Protein AF-A0AAQ4D7C2-F1 (afdb_monomer_lite)

Organism: Amblyomma americanu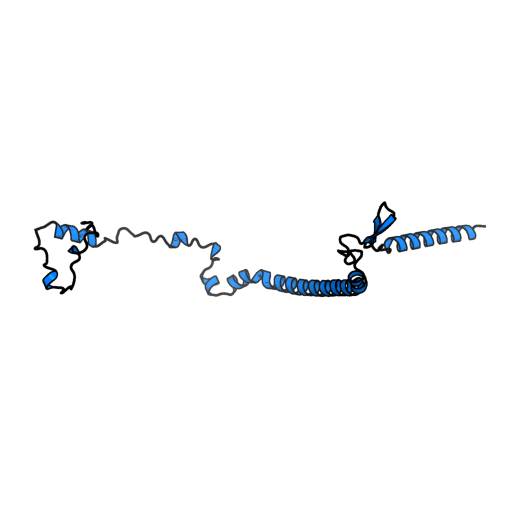m (NCBI:txid6943)

Foldseek 3Di:
DPPVVVVVVVVVVVVVVVVVVVVVPPPPPQQWDQDPVRDIAGDPPDLQHDPDPPPPVCNVCSVVSVVVVVVVVVVVVVVVVVVVVVCVVCVCVVVCCCVPPPVSVVVVDDPVPDPPVVVVDDPPDPPPPPCVVVVVVVVPPDDDPDDPVCVVDVDPDDPVVDPPDDDPDD

InterPro domains:
  IPR052630 Tetratricopeptide repeat protein 17 [PTHR16091] (10-165)

Structure (mmCIF, N/CA/C/O backbone):
data_AF-A0AAQ4D7C2-F1
#
_entry.id   AF-A0AAQ4D7C2-F1
#
loop_
_atom_site.group_PDB
_atom_site.id
_atom_site.type_symbol
_atom_site.label_atom_id
_atom_site.label_alt_id
_atom_site.label_comp_id
_atom_site.label_asym_id
_atom_site.label_entity_id
_atom_site.label_seq_id
_atom_site.pdbx_PDB_ins_code
_atom_site.Cartn_x
_atom_site.Cartn_y
_atom_site.Cartn_z
_atom_site.occupancy
_atom_site.B_iso_or_equiv
_atom_site.auth_seq_id
_atom_site.auth_comp_id
_atom_site.auth_asym_id
_atom_site.auth_atom_id
_atom_site.pdbx_PDB_model_num
ATOM 1 N N . MET A 1 1 ? 60.700 -32.520 0.400 1.00 48.59 1 MET A N 1
ATOM 2 C CA . MET A 1 1 ? 60.315 -31.522 -0.630 1.00 48.59 1 MET A CA 1
ATOM 3 C C . MET A 1 1 ? 58.831 -31.163 -0.453 1.00 48.59 1 MET A C 1
ATOM 5 O O . MET A 1 1 ? 58.088 -31.084 -1.417 1.00 48.59 1 MET A O 1
ATOM 9 N N . ASP A 1 2 ? 58.382 -30.908 0.787 1.00 52.06 2 ASP A N 1
ATOM 10 C CA . ASP A 1 2 ? 56.957 -31.084 1.156 1.00 52.06 2 ASP A CA 1
ATOM 11 C C . ASP A 1 2 ? 56.278 -29.810 1.687 1.00 52.06 2 ASP A C 1
ATOM 13 O O . ASP A 1 2 ? 55.149 -29.841 2.174 1.00 52.06 2 ASP A O 1
ATOM 17 N N . ALA A 1 3 ? 56.949 -28.658 1.620 1.00 51.88 3 ALA A N 1
ATOM 18 C CA . ALA A 1 3 ? 56.351 -27.368 1.980 1.00 51.88 3 ALA A CA 1
ATOM 19 C C . ALA A 1 3 ? 55.580 -26.730 0.806 1.00 51.88 3 ALA A C 1
ATOM 21 O O . ALA A 1 3 ? 54.572 -26.067 1.025 1.00 51.88 3 ALA A O 1
ATOM 22 N N . MET A 1 4 ? 55.998 -26.993 -0.439 1.00 51.16 4 MET A N 1
ATOM 23 C CA . MET A 1 4 ? 55.445 -26.343 -1.637 1.00 51.16 4 MET A CA 1
ATOM 24 C C . MET A 1 4 ? 54.037 -26.853 -2.006 1.00 51.16 4 MET A C 1
ATOM 26 O O . MET A 1 4 ? 53.183 -26.074 -2.425 1.00 51.16 4 MET A O 1
ATOM 30 N N . GLY A 1 5 ? 53.769 -28.151 -1.803 1.00 52.03 5 GLY A N 1
ATOM 31 C CA . GLY A 1 5 ? 52.477 -28.775 -2.130 1.00 52.03 5 GLY A CA 1
ATOM 32 C C . GLY A 1 5 ? 51.352 -28.439 -1.146 1.00 52.03 5 GLY A C 1
ATOM 33 O O . GLY A 1 5 ? 50.196 -28.327 -1.546 1.00 52.03 5 GLY A O 1
ATOM 34 N N . ARG A 1 6 ? 51.684 -28.202 0.132 1.00 53.06 6 ARG A N 1
ATOM 35 C CA . ARG A 1 6 ? 50.697 -27.834 1.161 1.00 53.06 6 ARG A CA 1
ATOM 36 C C . ARG A 1 6 ? 50.203 -26.397 1.003 1.00 53.06 6 ARG A C 1
ATOM 38 O O . ARG A 1 6 ? 49.010 -26.176 1.152 1.00 53.06 6 ARG A O 1
ATOM 45 N N . CYS A 1 7 ? 51.074 -25.459 0.618 1.00 52.12 7 CYS A N 1
ATOM 46 C CA . CYS A 1 7 ? 50.675 -24.075 0.343 1.00 52.12 7 CYS A CA 1
ATOM 47 C C . CYS A 1 7 ? 49.796 -23.944 -0.910 1.00 52.12 7 CYS A C 1
ATOM 49 O O . CYS A 1 7 ? 48.862 -23.153 -0.901 1.00 52.12 7 CYS A O 1
ATOM 51 N N . SER A 1 8 ? 50.036 -24.734 -1.966 1.00 59.75 8 SER A N 1
ATOM 52 C CA . SER A 1 8 ? 49.141 -24.747 -3.140 1.00 59.75 8 SER A CA 1
ATOM 53 C C . SER A 1 8 ? 47.760 -25.320 -2.812 1.00 59.75 8 SER A C 1
ATOM 55 O O . SER A 1 8 ? 46.754 -24.822 -3.310 1.00 59.75 8 SER A O 1
ATOM 57 N N . PHE A 1 9 ? 47.695 -26.334 -1.943 1.00 58.84 9 PHE A N 1
ATOM 58 C CA . PHE A 1 9 ? 46.429 -26.951 -1.551 1.00 58.84 9 PHE A CA 1
ATOM 59 C C . PHE A 1 9 ? 45.601 -26.048 -0.625 1.00 58.84 9 PHE A C 1
ATOM 61 O O . PHE A 1 9 ? 44.402 -25.887 -0.835 1.00 58.84 9 PHE A O 1
ATOM 68 N N . THR A 1 10 ? 46.233 -25.390 0.353 1.00 61.88 10 THR A N 1
ATOM 69 C CA . THR A 1 10 ? 45.543 -24.420 1.221 1.00 61.88 10 THR A CA 1
ATOM 70 C C . THR A 1 10 ? 45.124 -23.165 0.460 1.00 61.88 10 THR A C 1
ATOM 72 O O . THR A 1 10 ? 44.029 -22.661 0.690 1.00 61.88 10 THR A O 1
ATOM 75 N N . PHE A 1 11 ? 45.935 -22.698 -0.495 1.00 68.25 11 PHE A N 1
ATOM 76 C CA . PHE A 1 11 ? 45.574 -21.581 -1.371 1.00 68.25 11 PHE A CA 1
ATOM 77 C C . PHE A 1 11 ? 44.379 -21.928 -2.271 1.00 68.25 11 PHE A C 1
ATOM 79 O O . PHE A 1 11 ? 43.459 -21.122 -2.399 1.00 68.25 11 PHE A O 1
ATOM 86 N N . GLY A 1 12 ? 44.332 -23.154 -2.806 1.00 74.19 12 GLY A N 1
ATOM 87 C CA . GLY A 1 12 ? 43.180 -23.664 -3.552 1.00 74.19 12 GLY A CA 1
ATOM 88 C C . GLY A 1 12 ? 41.901 -23.725 -2.711 1.00 74.19 12 GLY A C 1
ATOM 89 O O . GLY A 1 12 ? 40.855 -23.260 -3.158 1.00 74.19 12 GLY A O 1
ATOM 90 N N . ILE A 1 13 ? 41.980 -24.218 -1.469 1.00 78.88 13 ILE A N 1
ATOM 91 C CA . ILE A 1 13 ? 40.827 -24.260 -0.551 1.00 78.88 13 ILE A CA 1
ATOM 92 C C . ILE A 1 13 ? 40.344 -22.845 -0.213 1.00 78.88 13 ILE A C 1
ATOM 94 O O . ILE A 1 13 ? 39.145 -22.587 -0.273 1.00 78.88 13 ILE A O 1
ATOM 98 N N . CYS A 1 14 ? 41.252 -21.913 0.086 1.00 79.12 14 CYS A N 1
ATOM 99 C CA . CYS A 1 14 ? 40.886 -20.522 0.358 1.00 79.12 14 CYS A CA 1
ATOM 100 C C . CYS A 1 14 ? 40.206 -19.863 -0.848 1.00 79.12 14 CYS A C 1
ATOM 102 O O . CYS A 1 14 ? 39.198 -19.185 -0.673 1.00 79.12 14 CYS A O 1
ATOM 104 N N . ILE A 1 15 ? 40.697 -20.100 -2.069 1.00 82.88 15 ILE A N 1
ATOM 105 C CA . ILE A 1 15 ? 40.054 -19.599 -3.292 1.00 82.88 15 ILE A CA 1
ATOM 106 C C . ILE A 1 15 ? 38.657 -20.199 -3.453 1.00 82.88 15 ILE A C 1
ATOM 108 O O . ILE A 1 15 ? 37.717 -19.464 -3.732 1.00 82.88 15 ILE A O 1
ATOM 112 N N . HIS A 1 16 ? 38.485 -21.503 -3.233 1.00 80.56 16 HIS A N 1
ATOM 113 C CA . HIS A 1 16 ? 37.168 -22.135 -3.318 1.00 80.56 16 HIS A CA 1
ATOM 114 C C . HIS A 1 16 ? 36.187 -21.615 -2.264 1.00 80.56 16 HIS A C 1
ATOM 116 O O . HIS A 1 16 ? 35.019 -21.401 -2.586 1.00 80.56 16 HIS A O 1
ATOM 122 N N . VAL A 1 17 ? 36.644 -21.364 -1.034 1.00 85.69 17 VAL A N 1
ATOM 123 C CA . VAL A 1 17 ? 35.819 -20.758 0.022 1.00 85.69 17 VAL A CA 1
ATOM 124 C C . VAL A 1 17 ? 35.433 -19.329 -0.356 1.00 85.69 17 VAL A C 1
ATOM 126 O O . VAL A 1 17 ? 34.262 -18.978 -0.259 1.00 85.69 17 VAL A O 1
ATOM 129 N N . VAL A 1 18 ? 36.377 -18.529 -0.860 1.00 84.75 18 VAL A N 1
ATOM 130 C CA . VAL A 1 18 ? 36.112 -17.155 -1.314 1.00 84.75 18 VAL A CA 1
ATOM 131 C C . VAL A 1 18 ? 35.151 -17.139 -2.504 1.00 84.75 18 VAL A C 1
ATOM 133 O O . VAL A 1 18 ? 34.206 -16.362 -2.496 1.00 84.75 18 VAL A O 1
ATOM 136 N N . LEU A 1 19 ? 35.322 -18.020 -3.492 1.00 82.00 19 LEU A N 1
ATOM 137 C CA . LEU A 1 19 ? 34.413 -18.128 -4.638 1.00 82.00 19 LEU A CA 1
ATOM 138 C C . LEU A 1 19 ? 33.014 -18.597 -4.224 1.00 82.00 19 LEU A C 1
ATOM 140 O O . LEU A 1 19 ? 32.027 -18.078 -4.733 1.00 82.00 19 LEU A O 1
ATOM 144 N N . SER A 1 20 ? 32.920 -19.535 -3.279 1.00 78.88 20 SER A N 1
ATOM 145 C CA . SER A 1 20 ? 31.632 -20.000 -2.746 1.00 78.88 20 SER A CA 1
ATOM 146 C C . SER A 1 20 ? 30.927 -18.901 -1.952 1.00 78.88 20 SER A C 1
ATOM 148 O O . SER A 1 20 ? 29.714 -18.746 -2.052 1.00 78.88 20 SER A O 1
ATOM 150 N N . PHE A 1 21 ? 31.689 -18.099 -1.203 1.00 79.44 21 PHE A N 1
ATOM 151 C CA . PHE A 1 21 ? 31.171 -16.935 -0.493 1.00 79.44 21 PHE A CA 1
ATOM 152 C C . PHE A 1 21 ? 30.689 -15.871 -1.488 1.00 79.44 21 PHE A C 1
ATOM 154 O O . PHE A 1 21 ? 29.551 -15.431 -1.413 1.00 79.44 21 PHE A O 1
ATOM 161 N N . LEU A 1 22 ? 31.493 -15.528 -2.496 1.00 79.12 22 LEU A N 1
ATOM 162 C CA . LEU A 1 22 ? 31.103 -14.573 -3.539 1.00 79.12 22 LEU A CA 1
ATOM 163 C C . LEU A 1 22 ? 29.856 -15.022 -4.319 1.00 79.12 22 LEU A C 1
ATOM 165 O O . LEU A 1 22 ? 29.008 -14.187 -4.613 1.00 79.12 22 LEU A O 1
ATOM 169 N N . ALA A 1 23 ? 29.711 -16.319 -4.603 1.00 75.81 23 ALA A N 1
ATOM 170 C CA . ALA A 1 23 ? 28.521 -16.871 -5.254 1.00 75.81 23 ALA A CA 1
ATOM 171 C C . ALA A 1 23 ? 27.274 -16.854 -4.351 1.00 75.81 23 ALA A C 1
ATOM 173 O O . ALA A 1 23 ? 26.158 -16.726 -4.844 1.00 75.81 23 ALA A O 1
ATOM 174 N N . TYR A 1 24 ? 27.445 -16.968 -3.031 1.00 77.19 24 TYR A N 1
ATOM 175 C CA . TYR A 1 24 ? 26.339 -16.856 -2.078 1.00 77.19 24 TYR A CA 1
ATOM 176 C C . TYR A 1 24 ? 25.841 -15.410 -1.938 1.00 77.19 24 TYR A C 1
ATOM 178 O O . TYR A 1 24 ? 24.644 -15.181 -1.804 1.00 77.19 24 TYR A O 1
ATOM 186 N N . TYR A 1 25 ? 26.751 -14.432 -2.002 1.00 71.56 25 TYR A N 1
ATOM 187 C CA . TYR A 1 25 ? 26.420 -13.004 -1.911 1.00 71.56 25 TYR A CA 1
ATOM 188 C C . TYR A 1 25 ? 26.075 -12.354 -3.253 1.00 71.56 25 TYR A C 1
ATOM 190 O O . TYR A 1 25 ? 25.683 -11.186 -3.278 1.00 71.56 25 TYR A O 1
ATOM 198 N N . SER A 1 26 ? 26.215 -13.066 -4.373 1.00 65.81 26 SER A N 1
ATOM 199 C CA . SER A 1 26 ? 25.747 -12.562 -5.658 1.00 65.81 26 SER A CA 1
ATOM 200 C C . SER A 1 26 ? 24.227 -12.680 -5.722 1.00 65.81 26 SER A C 1
ATOM 202 O O . SER A 1 26 ? 23.682 -13.639 -6.269 1.00 65.81 26 SER A O 1
ATOM 204 N N . GLU A 1 27 ? 23.535 -11.681 -5.181 1.00 56.41 27 GLU A N 1
ATOM 205 C CA . GLU A 1 27 ? 22.166 -11.391 -5.588 1.00 56.41 27 GLU A CA 1
ATOM 206 C C . GLU A 1 27 ? 22.216 -10.949 -7.053 1.00 56.41 27 GLU A C 1
ATOM 208 O O . GLU A 1 27 ? 22.509 -9.802 -7.396 1.00 56.41 27 GLU A O 1
ATOM 213 N N . CYS A 1 28 ? 22.035 -11.911 -7.954 1.00 58.28 28 CYS A N 1
ATOM 214 C CA . CYS A 1 28 ? 21.929 -11.636 -9.375 1.00 58.28 28 CYS A CA 1
ATOM 215 C C . CYS A 1 28 ? 20.707 -10.732 -9.576 1.00 58.28 28 CYS A C 1
ATOM 217 O O . CYS A 1 28 ? 19.611 -11.105 -9.165 1.00 58.28 28 CYS A O 1
ATOM 219 N N . SER A 1 29 ? 20.885 -9.556 -10.188 1.00 58.88 29 SER A N 1
ATOM 220 C CA . SER A 1 29 ? 19.775 -8.648 -10.502 1.00 58.88 29 SER A CA 1
ATOM 221 C C . SER A 1 29 ? 18.722 -9.402 -11.316 1.00 58.88 29 SER A C 1
ATOM 223 O O . SER A 1 29 ? 18.926 -9.701 -12.492 1.00 58.88 29 SER A O 1
ATOM 225 N N . THR A 1 30 ? 17.609 -9.754 -10.672 1.00 73.56 30 THR A N 1
ATOM 226 C CA . THR A 1 30 ? 16.543 -10.573 -11.265 1.00 73.56 30 THR A CA 1
ATOM 227 C C . THR A 1 30 ? 15.683 -9.775 -12.229 1.00 73.56 30 THR A C 1
ATOM 229 O O . THR A 1 30 ? 14.875 -10.338 -12.950 1.00 73.56 30 THR A O 1
ATOM 232 N N . HIS A 1 31 ? 15.851 -8.458 -12.290 1.00 83.62 31 HIS A N 1
ATOM 233 C CA . HIS A 1 31 ? 14.947 -7.599 -13.038 1.00 83.62 31 HIS A CA 1
ATOM 234 C C . HIS A 1 31 ? 15.042 -7.742 -14.558 1.00 83.62 31 HIS A C 1
ATOM 236 O O . HIS A 1 31 ? 14.105 -7.331 -15.237 1.00 83.62 31 HIS A O 1
ATOM 242 N N . TRP A 1 32 ? 16.114 -8.334 -15.090 1.00 87.19 32 TRP A N 1
ATOM 243 C CA . TRP A 1 32 ? 16.320 -8.518 -16.526 1.00 87.19 32 TRP A CA 1
ATOM 244 C C . TRP A 1 32 ? 16.467 -10.000 -16.867 1.00 87.19 32 TRP A C 1
ATOM 246 O O . TRP A 1 32 ? 17.231 -10.722 -16.231 1.00 87.19 32 TRP A O 1
ATOM 256 N N . VAL A 1 33 ? 15.752 -10.448 -17.897 1.00 88.81 33 VAL A N 1
ATOM 257 C CA . VAL A 1 33 ? 15.776 -11.828 -18.395 1.00 88.81 33 VAL A CA 1
ATOM 258 C C . VAL A 1 33 ? 16.133 -11.833 -19.878 1.00 88.81 33 VAL A C 1
ATOM 260 O O . VAL A 1 33 ? 15.669 -10.996 -20.655 1.00 88.81 33 VAL A O 1
ATOM 263 N N . VAL A 1 34 ? 16.971 -12.794 -20.269 1.00 87.31 34 VAL A N 1
ATOM 264 C CA . VAL A 1 34 ? 17.280 -13.078 -21.672 1.00 87.31 34 VAL A CA 1
ATOM 265 C C . VAL A 1 34 ? 16.257 -14.083 -22.189 1.00 87.31 34 VAL A C 1
ATOM 267 O O . VAL A 1 34 ? 16.132 -15.185 -21.665 1.00 87.31 34 VAL A O 1
ATOM 270 N N . THR A 1 35 ? 15.505 -13.677 -23.203 1.00 85.12 35 THR A N 1
ATOM 271 C CA . THR A 1 35 ? 14.533 -14.530 -23.901 1.00 85.12 35 THR A CA 1
ATOM 272 C C . THR A 1 35 ? 15.232 -15.533 -24.822 1.00 85.12 35 THR A C 1
ATOM 274 O O . THR A 1 35 ? 16.390 -15.338 -25.189 1.00 85.12 35 THR A O 1
ATOM 277 N N . GLU A 1 36 ? 14.525 -16.587 -25.239 1.00 89.75 36 GLU A N 1
ATOM 278 C CA . GLU A 1 36 ? 15.037 -17.607 -26.176 1.00 89.75 36 GLU A CA 1
ATOM 279 C C . GLU A 1 36 ? 15.515 -17.001 -27.509 1.00 89.75 36 GLU A C 1
ATOM 281 O O . GLU A 1 36 ? 16.479 -17.475 -28.104 1.00 89.75 36 GLU A O 1
ATOM 286 N N . ASP A 1 37 ? 14.919 -15.876 -27.914 1.00 87.94 37 ASP A N 1
ATOM 287 C CA . ASP A 1 37 ? 15.310 -15.078 -29.083 1.00 87.94 37 ASP A CA 1
ATOM 288 C C . ASP A 1 37 ? 16.593 -14.243 -28.867 1.00 87.94 37 ASP A C 1
ATOM 290 O O . ASP A 1 37 ? 16.964 -13.426 -29.714 1.00 87.94 37 ASP A O 1
ATOM 294 N N . GLY A 1 38 ? 17.244 -14.363 -27.706 1.00 88.44 38 GLY A N 1
ATOM 295 C CA . GLY A 1 38 ? 18.442 -13.606 -27.338 1.00 88.44 38 GLY A CA 1
ATOM 296 C C . GLY A 1 38 ? 18.186 -12.139 -26.975 1.00 88.44 38 GLY A C 1
ATOM 297 O O . GLY A 1 38 ? 19.136 -11.368 -26.832 1.00 88.44 38 GLY A O 1
ATOM 298 N N . LYS A 1 39 ? 16.924 -11.715 -26.819 1.00 86.88 39 LYS A N 1
ATOM 299 C CA . LYS A 1 39 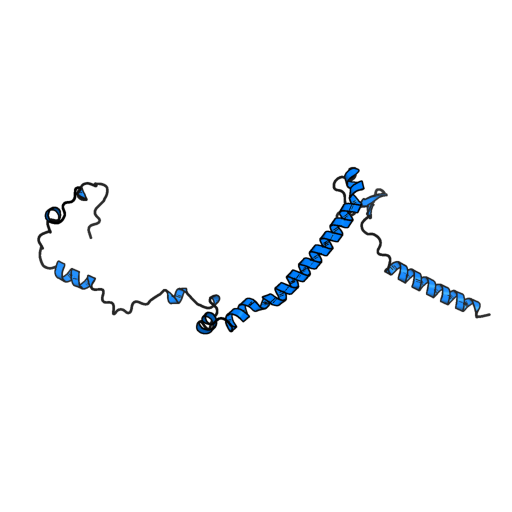? 16.584 -10.339 -26.418 1.00 86.88 39 LYS A CA 1
ATOM 300 C C . LYS A 1 39 ? 16.578 -10.209 -24.901 1.00 86.88 39 LYS A C 1
ATOM 302 O O . LYS A 1 39 ? 15.991 -11.048 -24.220 1.00 86.88 39 LYS A O 1
ATOM 307 N N . ILE A 1 40 ? 17.154 -9.122 -24.397 1.00 86.25 40 ILE A N 1
ATOM 308 C CA . ILE A 1 40 ? 17.085 -8.739 -22.984 1.00 86.25 40 ILE A CA 1
ATOM 309 C C . ILE A 1 40 ? 15.779 -7.976 -22.762 1.00 86.25 40 ILE A C 1
ATOM 311 O O . ILE A 1 40 ? 15.519 -6.979 -23.438 1.00 86.25 40 ILE A O 1
ATOM 315 N N . GLN A 1 41 ? 14.954 -8.451 -21.834 1.00 86.31 41 GLN A N 1
ATOM 316 C CA . GLN A 1 41 ? 13.682 -7.827 -21.476 1.00 86.31 41 GLN A CA 1
ATOM 317 C C . GLN A 1 41 ? 13.545 -7.729 -19.953 1.00 86.31 41 GLN A C 1
ATOM 319 O O . GLN A 1 41 ? 14.091 -8.576 -19.240 1.00 86.31 41 GLN A O 1
ATOM 324 N N . PRO A 1 42 ? 12.847 -6.705 -19.432 1.00 88.31 42 PRO A N 1
ATOM 325 C CA . PRO A 1 42 ? 12.553 -6.638 -18.011 1.00 88.31 42 PRO A CA 1
ATOM 326 C C . PRO A 1 42 ? 11.571 -7.752 -17.619 1.00 88.31 42 PRO A C 1
ATOM 328 O O . PRO A 1 42 ? 10.691 -8.118 -18.403 1.00 88.31 42 PRO A O 1
ATOM 331 N N . GLN A 1 43 ? 11.695 -8.280 -16.401 1.00 87.69 43 GLN A N 1
ATOM 332 C CA . GLN A 1 43 ? 10.674 -9.163 -15.835 1.00 87.69 43 GLN A CA 1
ATOM 333 C C . GLN A 1 43 ? 9.341 -8.419 -15.689 1.00 87.69 43 GLN A C 1
ATOM 335 O O . GLN A 1 43 ? 9.321 -7.226 -15.390 1.00 87.69 43 GLN A O 1
ATOM 340 N N . ILE A 1 44 ? 8.224 -9.134 -15.857 1.00 83.06 44 ILE A N 1
ATOM 341 C CA . ILE A 1 44 ? 6.871 -8.554 -15.789 1.00 83.06 44 ILE A CA 1
ATOM 342 C C . ILE A 1 44 ? 6.608 -7.907 -14.422 1.00 83.06 44 ILE A C 1
ATOM 344 O O . ILE A 1 44 ? 6.055 -6.812 -14.378 1.00 83.06 44 ILE A O 1
ATOM 348 N N . ASP A 1 45 ? 7.097 -8.526 -13.346 1.00 84.69 45 ASP A N 1
ATOM 349 C CA . ASP A 1 45 ? 6.922 -8.052 -11.966 1.00 84.69 45 ASP A CA 1
ATOM 350 C C . ASP A 1 45 ? 8.040 -7.094 -11.513 1.00 84.69 45 ASP A C 1
ATOM 352 O O . ASP A 1 45 ? 8.136 -6.727 -10.341 1.00 84.69 45 ASP A O 1
ATOM 356 N N . SER A 1 46 ? 8.920 -6.679 -12.431 1.00 89.31 46 SER A N 1
ATOM 357 C CA . SER A 1 46 ? 9.958 -5.699 -12.127 1.00 89.31 46 SER A CA 1
ATOM 358 C C . SER A 1 46 ? 9.396 -4.279 -12.132 1.00 89.31 46 SER A C 1
ATOM 360 O O . SER A 1 46 ? 8.646 -3.885 -13.024 1.00 89.31 46 SER A O 1
ATOM 362 N N . VAL A 1 47 ? 9.889 -3.454 -11.207 1.00 89.06 47 VAL A N 1
ATOM 363 C CA . VAL A 1 47 ? 9.675 -1.995 -11.187 1.00 89.06 47 VAL A CA 1
ATOM 364 C C . VAL A 1 47 ? 10.160 -1.322 -12.484 1.00 89.06 47 VAL A C 1
ATOM 366 O O . VAL A 1 47 ? 9.677 -0.257 -12.863 1.00 89.06 47 VAL A O 1
ATOM 369 N N . PHE A 1 48 ? 11.079 -1.967 -13.205 1.00 90.00 48 PHE A N 1
ATOM 370 C CA . PHE A 1 48 ? 11.640 -1.499 -14.472 1.00 90.00 48 PHE A CA 1
ATOM 371 C C . PHE A 1 48 ? 10.825 -1.905 -15.707 1.00 90.00 48 PHE A C 1
ATOM 373 O O . PHE A 1 48 ? 11.195 -1.569 -16.833 1.00 90.00 48 PHE A O 1
ATOM 380 N N . SER A 1 49 ? 9.714 -2.619 -15.524 1.00 90.12 49 SER A N 1
ATOM 381 C CA . SER A 1 49 ? 8.840 -3.022 -16.620 1.00 90.12 49 SER A CA 1
ATOM 382 C C . SER A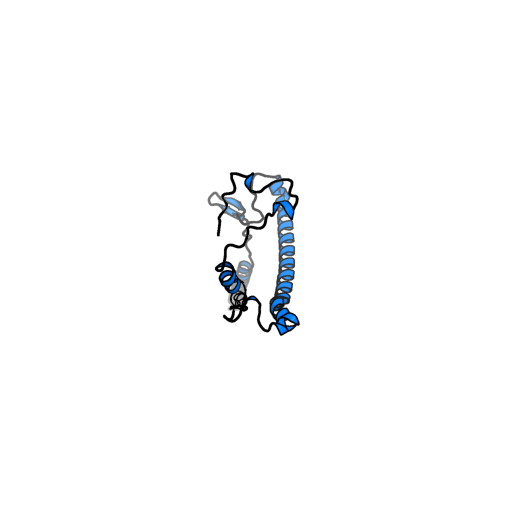 1 49 ? 8.112 -1.815 -17.223 1.00 90.12 49 SER A C 1
ATOM 384 O O . SER A 1 49 ? 7.378 -1.086 -16.550 1.00 90.12 49 SER A O 1
ATOM 386 N N . LEU A 1 50 ? 8.302 -1.590 -18.526 1.00 89.00 50 LEU A N 1
ATOM 387 C CA . LEU A 1 50 ? 7.615 -0.540 -19.276 1.00 89.00 50 LEU A CA 1
ATOM 388 C C . LEU A 1 50 ? 6.421 -1.124 -20.033 1.00 89.00 50 LEU A C 1
ATOM 390 O O . LEU A 1 50 ? 6.568 -2.043 -20.834 1.00 89.00 50 LEU A O 1
ATOM 394 N N . ARG A 1 51 ? 5.239 -0.509 -19.881 1.00 87.81 51 ARG A N 1
ATOM 395 C CA . ARG A 1 51 ? 4.027 -0.891 -20.636 1.00 87.81 51 ARG A CA 1
ATOM 396 C C . ARG A 1 51 ? 4.217 -0.798 -22.154 1.00 87.81 51 ARG A C 1
ATOM 398 O O . ARG A 1 51 ? 3.597 -1.545 -22.905 1.00 87.81 51 ARG A O 1
ATOM 405 N N . ARG A 1 52 ? 5.031 0.159 -22.607 1.00 89.44 52 ARG A N 1
ATOM 406 C CA . ARG A 1 52 ? 5.413 0.351 -24.010 1.00 89.44 52 ARG A CA 1
ATOM 407 C C . ARG A 1 52 ? 6.942 0.411 -24.084 1.00 89.44 52 ARG A C 1
ATOM 409 O O . ARG A 1 52 ? 7.502 1.421 -23.673 1.00 89.44 52 ARG A O 1
ATOM 416 N N . PRO A 1 53 ? 7.625 -0.626 -24.598 1.00 84.62 53 PRO A N 1
ATOM 417 C CA . PRO A 1 53 ? 9.091 -0.698 -24.569 1.00 84.62 53 PRO A CA 1
ATOM 418 C C . PRO A 1 53 ? 9.778 0.316 -25.499 1.00 84.62 53 PRO A C 1
ATOM 420 O O . PRO A 1 53 ? 10.958 0.595 -25.345 1.00 84.62 53 PRO A O 1
ATOM 423 N N . TYR A 1 54 ? 9.043 0.881 -26.458 1.00 87.50 54 TYR A N 1
ATOM 424 C CA . TYR A 1 54 ? 9.511 1.916 -27.387 1.00 87.50 54 TYR A CA 1
ATOM 425 C C . TYR A 1 54 ? 9.242 3.350 -26.891 1.00 87.50 54 TYR A C 1
ATOM 427 O O . TYR A 1 54 ? 9.422 4.308 -27.641 1.00 87.50 54 TYR A O 1
ATOM 435 N N . ASP A 1 55 ? 8.775 3.517 -25.651 1.00 93.81 55 ASP A N 1
ATOM 436 C CA . ASP A 1 55 ? 8.519 4.826 -25.052 1.00 93.81 55 ASP A CA 1
ATOM 437 C C . ASP A 1 55 ? 9.803 5.397 -24.430 1.00 93.81 55 ASP A C 1
ATOM 439 O O . ASP A 1 55 ? 10.178 5.054 -23.307 1.00 93.81 55 ASP A O 1
ATOM 443 N N . LEU A 1 56 ? 10.488 6.270 -25.176 1.00 93.12 56 LEU A N 1
ATOM 444 C CA . LEU A 1 56 ? 11.743 6.882 -24.732 1.00 93.12 56 LEU A CA 1
ATOM 445 C C . LEU A 1 56 ? 11.560 7.738 -23.473 1.00 93.12 56 LEU A C 1
ATOM 447 O O . LEU A 1 56 ? 12.406 7.698 -22.586 1.00 93.12 56 LEU A O 1
ATOM 451 N N . LEU A 1 57 ? 10.464 8.496 -23.372 1.00 94.88 57 LEU A N 1
ATOM 452 C CA . LEU A 1 57 ? 10.201 9.314 -22.184 1.00 94.88 57 LEU A CA 1
ATOM 453 C C . LEU A 1 57 ? 9.973 8.421 -20.961 1.00 94.88 57 LEU A C 1
ATOM 455 O O . LEU A 1 57 ? 10.497 8.699 -19.884 1.00 94.88 57 LEU A O 1
ATOM 459 N N . GLY A 1 58 ? 9.252 7.312 -21.152 1.00 92.38 58 GLY A N 1
ATOM 460 C CA . GLY A 1 58 ? 9.067 6.293 -20.122 1.00 92.38 58 GLY A CA 1
ATOM 461 C C . GLY A 1 58 ? 10.386 5.690 -19.630 1.00 92.38 58 GLY A C 1
ATOM 462 O O . GLY A 1 58 ? 10.543 5.513 -18.421 1.00 92.38 58 GLY A O 1
ATOM 463 N N . LEU A 1 59 ? 11.323 5.425 -20.546 1.00 91.75 59 LEU A N 1
ATOM 464 C CA . LEU A 1 59 ? 12.662 4.915 -20.237 1.00 91.75 59 LEU A CA 1
ATOM 465 C C . LEU A 1 59 ? 13.522 5.949 -19.493 1.00 91.75 59 LEU A C 1
ATOM 467 O O . LEU A 1 59 ? 14.190 5.599 -18.527 1.00 91.75 59 LEU A O 1
ATOM 471 N N . LEU A 1 60 ? 13.485 7.222 -19.898 1.00 94.56 60 LEU A N 1
ATOM 472 C CA . LEU A 1 60 ? 14.252 8.285 -19.233 1.00 94.56 60 LEU A CA 1
ATOM 473 C C . LEU A 1 60 ? 13.770 8.538 -17.796 1.00 94.56 60 LEU A C 1
ATOM 475 O O . LEU A 1 60 ? 14.585 8.751 -16.907 1.00 94.56 60 LEU A O 1
ATOM 479 N N . ALA A 1 61 ? 12.460 8.458 -17.555 1.00 94.44 61 ALA A N 1
ATOM 480 C CA . ALA A 1 61 ? 11.869 8.612 -16.222 1.00 94.44 61 ALA A CA 1
ATOM 481 C C . ALA A 1 61 ? 11.845 7.305 -15.402 1.00 94.44 61 ALA A C 1
ATOM 483 O O . ALA A 1 61 ? 11.196 7.232 -14.356 1.00 94.44 61 ALA A O 1
ATOM 484 N N . GLN A 1 62 ? 12.463 6.229 -15.897 1.00 92.31 62 GLN A N 1
ATOM 485 C CA . GLN A 1 62 ? 12.384 4.905 -15.281 1.00 92.31 62 GLN A CA 1
ATOM 486 C C . GLN A 1 62 ? 13.111 4.845 -13.933 1.00 92.31 62 GLN A C 1
ATOM 488 O O . GLN A 1 62 ? 12.579 4.274 -12.984 1.00 92.31 62 GLN A O 1
ATOM 493 N N . GLU A 1 63 ? 14.303 5.437 -13.846 1.00 91.75 63 GLU A N 1
ATOM 494 C CA . GLU A 1 63 ? 15.096 5.472 -12.612 1.00 91.75 63 GLU A CA 1
ATOM 495 C C . GLU A 1 63 ? 14.389 6.283 -11.522 1.00 91.75 63 GLU A C 1
ATOM 497 O O . GLU A 1 63 ? 14.197 5.790 -10.414 1.00 91.75 63 GLU A O 1
ATOM 502 N N . GLU A 1 64 ? 13.914 7.484 -11.860 1.00 95.38 64 GLU A N 1
ATOM 503 C CA . GLU A 1 64 ? 13.186 8.349 -10.927 1.00 95.38 64 GLU A CA 1
ATOM 504 C C . GLU A 1 64 ? 11.942 7.651 -10.360 1.00 95.38 64 GLU A C 1
ATOM 506 O O . GLU A 1 64 ? 11.734 7.636 -9.147 1.00 95.38 64 GLU A O 1
ATOM 511 N N . ARG A 1 65 ? 11.146 6.991 -11.215 1.00 93.81 65 ARG A N 1
ATOM 512 C CA . ARG A 1 65 ? 10.001 6.192 -10.752 1.00 93.81 65 ARG A CA 1
ATOM 513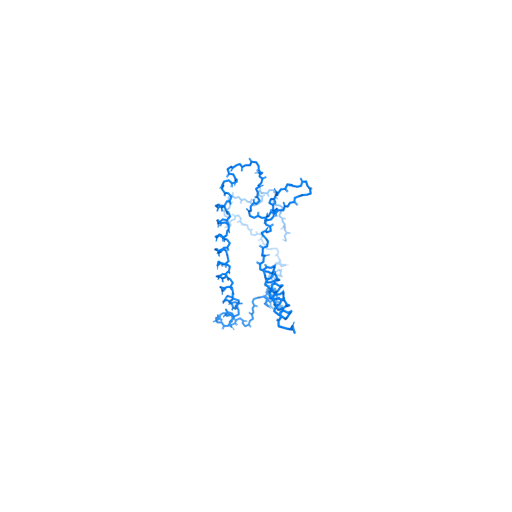 C C . ARG A 1 65 ? 10.416 5.059 -9.827 1.00 93.81 65 ARG A C 1
ATOM 515 O O . ARG A 1 65 ? 9.703 4.790 -8.866 1.00 93.81 65 ARG A O 1
ATOM 522 N N . ALA A 1 66 ? 11.523 4.378 -10.116 1.00 92.50 66 ALA A N 1
ATOM 523 C CA . ALA A 1 66 ? 11.988 3.283 -9.274 1.00 92.50 66 ALA A CA 1
ATOM 524 C C . ALA A 1 66 ? 12.359 3.779 -7.868 1.00 92.50 66 ALA A C 1
ATOM 526 O O . ALA A 1 66 ? 11.983 3.149 -6.880 1.00 92.50 66 ALA A O 1
ATOM 527 N N . VAL A 1 67 ? 13.007 4.945 -7.782 1.00 95.31 67 VAL A N 1
ATOM 528 C CA . VAL A 1 67 ? 13.307 5.611 -6.505 1.00 95.31 67 VAL A CA 1
ATOM 529 C C . VAL A 1 67 ? 12.021 5.987 -5.764 1.00 95.31 67 VAL A C 1
ATOM 531 O O . VAL A 1 67 ? 11.884 5.664 -4.586 1.00 95.31 67 VAL A O 1
ATOM 534 N N . GLN A 1 68 ? 11.050 6.594 -6.453 1.00 96.62 68 GLN A N 1
ATOM 535 C CA . GLN A 1 68 ? 9.758 6.962 -5.855 1.00 96.62 68 GLN A CA 1
ATOM 536 C C . GLN A 1 68 ? 8.991 5.743 -5.323 1.00 96.62 68 GLN A C 1
ATOM 538 O O . GLN A 1 68 ? 8.400 5.800 -4.247 1.00 96.62 68 GLN A O 1
ATOM 543 N N . VAL A 1 69 ? 9.003 4.623 -6.052 1.00 95.12 69 VAL A N 1
ATOM 544 C CA . VAL A 1 69 ? 8.355 3.378 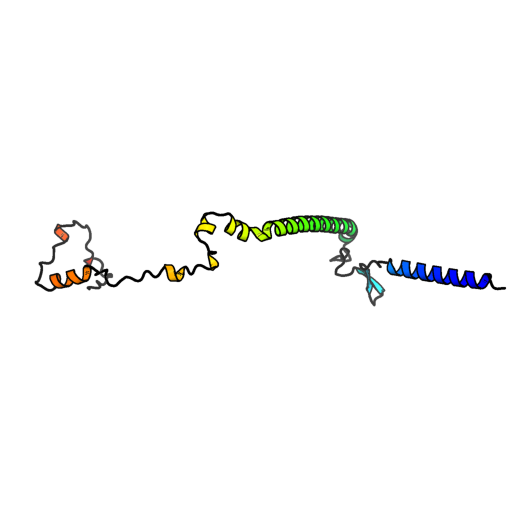-5.611 1.00 95.12 69 VAL A CA 1
ATOM 545 C C . VAL A 1 69 ? 8.998 2.842 -4.332 1.00 95.12 69 VAL A C 1
ATOM 547 O O . VAL A 1 69 ? 8.275 2.418 -3.429 1.00 95.12 69 VAL A O 1
ATOM 550 N N . GLU A 1 70 ? 10.328 2.880 -4.221 1.00 94.56 70 GLU A N 1
ATOM 551 C CA . GLU A 1 70 ? 11.012 2.450 -2.997 1.00 94.56 70 GLU A CA 1
ATOM 552 C C . GLU A 1 70 ? 10.722 3.398 -1.823 1.00 94.56 70 GLU A C 1
ATOM 554 O O . GLU A 1 70 ? 10.474 2.933 -0.710 1.00 94.56 70 GLU A O 1
ATOM 559 N N . GLU A 1 71 ? 10.657 4.710 -2.066 1.00 97.31 71 GLU A N 1
ATOM 560 C CA . GLU A 1 71 ? 10.251 5.685 -1.049 1.00 97.31 71 GLU A CA 1
ATOM 561 C C . GLU A 1 71 ? 8.822 5.413 -0.553 1.00 97.31 71 GLU A C 1
ATOM 563 O O . GLU A 1 71 ? 8.586 5.299 0.653 1.00 97.31 71 GLU A O 1
ATOM 568 N N . PHE A 1 72 ? 7.865 5.228 -1.467 1.00 97.56 72 PHE A N 1
ATOM 569 C CA . PHE A 1 72 ? 6.488 4.895 -1.097 1.00 97.56 72 PHE A CA 1
ATOM 570 C C . PHE A 1 72 ? 6.398 3.574 -0.341 1.00 97.56 72 PHE A C 1
ATOM 572 O O . PHE A 1 72 ? 5.650 3.472 0.630 1.00 97.56 72 PHE A O 1
ATOM 579 N N . LYS A 1 73 ? 7.181 2.566 -0.730 1.00 96.50 73 LYS A N 1
ATOM 580 C CA . LYS A 1 73 ? 7.259 1.296 -0.004 1.00 96.50 73 LYS A CA 1
ATOM 581 C C . LYS A 1 73 ? 7.750 1.498 1.431 1.00 96.50 73 LYS A C 1
ATOM 583 O O . LYS A 1 73 ? 7.157 0.931 2.346 1.00 96.50 73 LYS A O 1
ATOM 588 N N . GLN A 1 74 ? 8.779 2.316 1.649 1.00 97.50 74 GLN A N 1
ATOM 589 C CA . GLN A 1 74 ? 9.266 2.631 2.997 1.00 97.50 74 GLN A CA 1
ATOM 590 C C . GLN A 1 74 ? 8.206 3.359 3.829 1.00 97.50 74 GLN A C 1
ATOM 592 O O . GLN A 1 74 ? 7.942 2.963 4.966 1.00 97.50 74 GLN A O 1
ATOM 597 N N . GLN A 1 75 ? 7.541 4.359 3.245 1.00 97.75 75 GLN A N 1
ATOM 598 C CA . GLN A 1 75 ? 6.450 5.076 3.909 1.00 97.75 75 GLN A CA 1
ATOM 599 C C . GLN A 1 75 ? 5.294 4.132 4.276 1.00 97.75 75 GLN A C 1
ATOM 601 O O . GLN A 1 75 ? 4.777 4.190 5.391 1.00 97.75 75 GLN A O 1
ATOM 606 N N . LEU A 1 76 ? 4.910 3.223 3.375 1.00 98.12 76 LEU A N 1
ATOM 607 C CA . LEU A 1 76 ? 3.862 2.231 3.631 1.00 98.12 76 LEU A CA 1
ATOM 608 C C . LEU A 1 76 ? 4.251 1.251 4.739 1.00 98.12 76 LEU A C 1
ATOM 610 O O . LEU A 1 76 ? 3.412 0.931 5.578 1.00 98.12 76 LEU A O 1
ATOM 614 N N . LEU A 1 77 ? 5.506 0.798 4.778 1.00 97.88 77 LEU A N 1
ATOM 615 C CA . LEU A 1 77 ? 5.995 -0.067 5.854 1.00 97.88 77 LEU A CA 1
ATOM 616 C C . LEU A 1 77 ? 5.969 0.643 7.209 1.00 97.88 77 LEU A C 1
ATOM 618 O O . LEU A 1 77 ? 5.550 0.041 8.195 1.00 97.88 77 LEU A O 1
ATOM 622 N N . GLN A 1 78 ? 6.347 1.922 7.253 1.00 97.44 78 GLN A N 1
ATOM 623 C CA . GLN A 1 78 ? 6.260 2.721 8.473 1.00 97.44 78 GLN A CA 1
ATOM 624 C C . GLN A 1 78 ? 4.805 2.868 8.938 1.00 97.44 78 GLN A C 1
ATOM 626 O O . GLN A 1 78 ? 4.494 2.604 10.097 1.00 97.44 78 GLN A O 1
ATOM 631 N N . ARG A 1 79 ? 3.893 3.237 8.031 1.00 96.88 79 ARG A N 1
ATOM 632 C CA . ARG A 1 79 ? 2.464 3.367 8.359 1.00 96.88 79 ARG A CA 1
ATOM 633 C C . ARG A 1 79 ? 1.849 2.054 8.805 1.00 96.88 79 ARG A C 1
ATOM 635 O O . ARG A 1 79 ? 1.044 2.051 9.728 1.00 96.88 79 ARG A O 1
ATOM 642 N N . LYS A 1 80 ? 2.240 0.947 8.178 1.00 97.25 80 LYS A N 1
ATOM 643 C CA . LYS A 1 80 ? 1.816 -0.380 8.607 1.00 97.25 80 LYS A CA 1
ATOM 644 C C . LYS A 1 80 ? 2.239 -0.644 10.052 1.00 97.25 80 LYS A C 1
ATOM 646 O O . LYS A 1 80 ? 1.396 -1.024 10.844 1.00 97.25 80 LYS A O 1
ATOM 651 N N . GLN A 1 81 ? 3.496 -0.382 10.406 1.00 95.88 81 GLN A N 1
ATOM 652 C CA . GLN A 1 81 ? 3.966 -0.565 11.784 1.00 95.88 81 GLN A CA 1
ATOM 653 C C . GLN A 1 81 ? 3.198 0.308 12.786 1.00 95.88 81 GLN A C 1
ATOM 655 O O . GLN A 1 81 ? 2.874 -0.158 13.874 1.00 95.88 81 GLN A O 1
ATOM 660 N N . GLU A 1 82 ? 2.884 1.556 12.424 1.00 95.00 82 GLU A N 1
ATOM 661 C CA . GLU A 1 82 ? 2.048 2.439 13.252 1.00 95.00 82 GLU A CA 1
ATOM 662 C C . GLU A 1 82 ? 0.639 1.861 13.465 1.00 95.00 82 GLU A C 1
ATOM 664 O O . GLU A 1 82 ? 0.109 1.927 14.573 1.00 95.00 82 GLU A O 1
ATOM 669 N N . ILE A 1 83 ? 0.036 1.294 12.415 1.00 94.38 83 ILE A N 1
ATOM 670 C CA . ILE A 1 83 ? -1.287 0.662 12.483 1.00 94.38 83 ILE A CA 1
ATOM 671 C C . ILE A 1 83 ? -1.231 -0.605 13.332 1.00 94.38 83 ILE A C 1
ATOM 673 O O . ILE A 1 83 ? -2.021 -0.713 14.262 1.00 94.38 83 ILE A O 1
ATOM 677 N N . ASP A 1 84 ? -0.282 -1.502 13.057 1.00 92.56 84 ASP A N 1
ATOM 678 C CA . ASP A 1 84 ? -0.105 -2.763 13.784 1.00 92.56 84 ASP A CA 1
ATOM 679 C C . ASP A 1 84 ? 0.084 -2.480 15.294 1.00 92.56 84 ASP A C 1
ATOM 681 O O . ASP A 1 84 ? -0.562 -3.093 16.139 1.00 92.56 84 ASP A O 1
ATOM 685 N N . TRP A 1 85 ? 0.879 -1.459 15.648 1.00 90.69 85 TRP A N 1
ATOM 686 C CA . TRP A 1 85 ? 1.057 -1.022 17.040 1.00 90.69 85 TRP A CA 1
ATOM 687 C C . TRP A 1 85 ? -0.237 -0.506 17.690 1.00 90.69 85 TRP A C 1
ATOM 689 O O . TRP A 1 85 ? -0.528 -0.805 18.852 1.00 90.69 85 TRP A O 1
ATOM 699 N N . CYS A 1 86 ? -1.012 0.305 16.967 1.00 88.06 86 CYS A N 1
ATOM 700 C CA . CYS A 1 86 ? -2.298 0.806 17.452 1.00 88.06 86 CYS A CA 1
ATOM 701 C C . CYS A 1 86 ? -3.335 -0.316 17.593 1.00 88.06 86 CYS A C 1
ATOM 703 O O . CYS A 1 86 ? -4.127 -0.289 18.535 1.00 88.06 86 CYS A O 1
ATOM 705 N N . GLU A 1 87 ? -3.339 -1.284 16.677 1.00 87.25 87 GLU A N 1
ATOM 706 C CA . GLU A 1 87 ? -4.221 -2.451 16.716 1.00 87.25 87 GLU A CA 1
ATOM 707 C C . GLU A 1 87 ? -3.916 -3.327 17.934 1.00 87.25 87 GLU A C 1
ATOM 709 O O . GLU A 1 87 ? -4.833 -3.650 18.692 1.00 87.25 87 GLU A O 1
ATOM 714 N N . ASP A 1 88 ? -2.636 -3.598 18.206 1.00 80.69 88 ASP A N 1
AT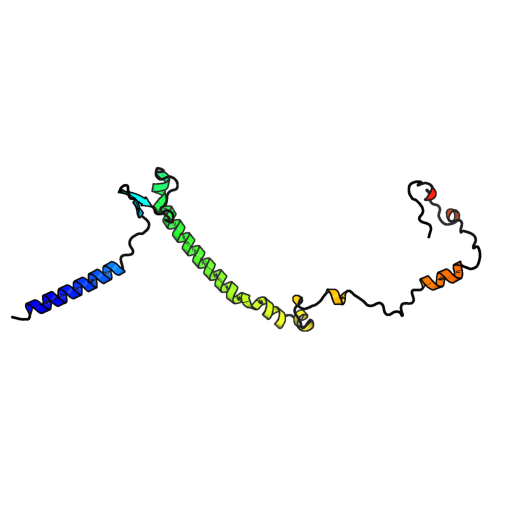OM 715 C CA . ASP A 1 88 ? -2.212 -4.327 19.405 1.00 80.69 88 ASP A CA 1
ATOM 716 C C . ASP A 1 88 ? -2.710 -3.638 20.689 1.00 80.69 88 ASP A C 1
ATOM 718 O O . ASP A 1 88 ? -3.237 -4.299 21.590 1.00 80.69 88 ASP A O 1
ATOM 722 N N . GLN A 1 89 ? -2.632 -2.300 20.762 1.00 78.38 89 GLN A N 1
ATOM 723 C CA . GLN A 1 89 ? -3.179 -1.528 21.888 1.00 78.38 89 GLN A CA 1
ATOM 724 C C . GLN A 1 89 ? -4.713 -1.550 21.968 1.00 78.38 89 GLN A C 1
ATOM 726 O O . GLN A 1 89 ? -5.272 -1.419 23.061 1.00 78.38 89 GLN A O 1
ATOM 731 N N . ALA A 1 90 ? -5.397 -1.663 20.829 1.00 75.75 90 ALA A N 1
ATOM 732 C CA . ALA A 1 90 ? -6.853 -1.595 20.736 1.00 75.75 90 ALA A CA 1
ATOM 733 C C . ALA A 1 90 ? -7.549 -2.965 20.832 1.00 75.75 90 ALA A C 1
ATOM 735 O O . ALA A 1 90 ? -8.771 -3.008 20.988 1.00 75.75 90 ALA A O 1
ATOM 736 N N . SER A 1 91 ? -6.800 -4.070 20.783 1.00 70.62 91 SER A N 1
ATOM 737 C CA . SER A 1 91 ? -7.330 -5.444 20.805 1.00 70.62 91 SER A CA 1
ATOM 738 C C . SER A 1 91 ? -8.211 -5.776 22.024 1.00 70.62 91 SER A C 1
ATOM 740 O O . SER A 1 91 ? -9.053 -6.664 21.942 1.00 70.62 91 SER A O 1
ATOM 742 N N . ASP A 1 92 ? -8.091 -5.020 23.121 1.00 77.38 92 ASP A N 1
ATOM 743 C CA . ASP A 1 92 ? -8.829 -5.237 24.376 1.00 77.38 92 ASP A CA 1
ATOM 744 C C . ASP A 1 92 ? -9.912 -4.172 24.651 1.00 77.38 92 ASP A C 1
ATOM 746 O O . ASP A 1 92 ? -10.425 -4.063 25.764 1.00 77.38 92 ASP A O 1
ATOM 750 N N . VAL A 1 93 ? -10.270 -3.328 23.673 1.00 84.56 93 VAL A N 1
ATOM 751 C CA . VAL A 1 93 ? -11.199 -2.204 23.921 1.00 84.56 93 VAL A CA 1
ATOM 752 C C . VAL A 1 93 ? -12.574 -2.683 24.386 1.00 84.56 93 VAL A C 1
ATOM 754 O O . VAL A 1 93 ? -13.127 -2.095 25.314 1.00 84.56 93 VAL A O 1
ATOM 757 N N . GLU A 1 94 ? -13.114 -3.743 23.783 1.00 84.06 94 GLU A N 1
ATOM 758 C CA . GLU A 1 94 ? -14.425 -4.292 24.145 1.00 84.06 94 GLU A CA 1
ATOM 759 C C . GLU A 1 94 ? -14.427 -4.857 25.575 1.00 84.06 94 GLU A C 1
ATOM 761 O O . GLU A 1 94 ? -15.269 -4.493 26.395 1.00 84.06 94 GLU A O 1
ATOM 766 N N . GLN A 1 95 ? -13.438 -5.678 25.924 1.00 83.44 95 GLN A N 1
ATOM 767 C CA . GLN A 1 95 ? -13.314 -6.247 27.267 1.00 83.44 95 GLN A CA 1
ATOM 768 C C . GLN A 1 95 ? -12.991 -5.173 28.322 1.00 83.44 95 GLN A C 1
ATOM 770 O O . GLN A 1 95 ? -13.523 -5.205 29.441 1.00 83.44 95 GLN A O 1
ATOM 775 N N . ARG A 1 96 ? -12.184 -4.161 27.976 1.00 85.38 96 ARG A N 1
ATOM 776 C CA . ARG A 1 96 ? -11.968 -2.986 28.831 1.00 85.38 96 ARG A CA 1
ATOM 777 C C . ARG A 1 96 ? -13.266 -2.215 29.052 1.00 85.38 96 ARG A C 1
ATOM 779 O O . ARG A 1 96 ? -13.514 -1.752 30.164 1.00 85.38 96 ARG A O 1
ATOM 786 N N . LEU A 1 97 ? -14.094 -2.076 28.019 1.00 88.31 97 LEU A N 1
ATOM 787 C CA . LEU A 1 97 ? -15.387 -1.408 28.124 1.00 88.31 97 LEU A CA 1
ATOM 788 C C . LEU A 1 97 ? -16.321 -2.186 29.057 1.00 88.31 97 LEU A C 1
ATOM 790 O O . LEU A 1 97 ? -16.820 -1.598 30.012 1.00 88.31 97 LEU A O 1
ATOM 794 N N . TYR A 1 98 ? -16.453 -3.505 28.877 1.00 86.81 98 TYR A N 1
ATOM 795 C CA . TYR A 1 98 ? -17.282 -4.337 29.758 1.00 86.81 98 TYR A CA 1
ATOM 796 C C . TYR A 1 98 ? -16.825 -4.332 31.224 1.00 86.81 98 TYR A C 1
ATOM 798 O O . TYR A 1 98 ? -17.656 -4.444 32.122 1.00 86.81 98 TYR A O 1
ATOM 806 N N . SER A 1 99 ? -15.522 -4.193 31.484 1.00 85.69 99 SER A N 1
ATOM 807 C CA . SER A 1 99 ? -14.976 -4.160 32.850 1.00 85.69 99 SER A CA 1
ATOM 808 C C . SER A 1 99 ? -14.980 -2.772 33.502 1.00 85.69 99 SER A C 1
ATOM 810 O O . SER A 1 99 ? -14.968 -2.684 34.730 1.00 85.69 99 SER A O 1
ATOM 812 N N . THR A 1 100 ? -14.987 -1.692 32.715 1.00 89.50 100 THR A N 1
ATOM 813 C CA . THR A 1 100 ? -14.870 -0.312 33.225 1.00 89.50 100 THR A CA 1
ATOM 814 C C . THR A 1 100 ? -16.209 0.425 33.248 1.00 89.50 100 THR A C 1
ATOM 816 O O . THR A 1 100 ? -16.438 1.252 34.135 1.00 89.50 100 THR A O 1
ATOM 819 N N . ASP A 1 101 ? -17.079 0.169 32.270 1.00 91.62 101 ASP A N 1
ATOM 820 C CA . ASP A 1 101 ? -18.331 0.899 32.109 1.00 91.62 101 ASP A CA 1
ATOM 821 C C . ASP A 1 101 ? -19.389 0.453 33.128 1.00 91.62 101 ASP A C 1
ATOM 823 O O . ASP A 1 101 ? -19.634 -0.735 33.337 1.00 91.62 101 ASP A O 1
ATOM 827 N N . LYS A 1 102 ? -20.025 1.426 33.788 1.00 91.94 102 LYS A N 1
ATOM 828 C CA . LYS A 1 102 ? -20.987 1.152 34.863 1.00 91.94 102 LYS A CA 1
ATOM 829 C C . LYS A 1 102 ? -22.244 0.467 34.346 1.00 91.94 102 LYS A C 1
ATOM 831 O O . LYS A 1 102 ? -22.763 -0.405 35.037 1.00 91.94 102 LYS A O 1
ATOM 836 N N . ASP A 1 103 ? -22.721 0.852 33.169 1.00 89.12 103 ASP A N 1
ATOM 837 C CA . ASP A 1 103 ? -23.950 0.304 32.605 1.00 89.12 103 ASP A CA 1
ATOM 838 C C . ASP A 1 103 ? -23.702 -1.135 32.137 1.00 89.12 103 ASP A C 1
ATOM 840 O O . ASP A 1 103 ? -24.532 -2.011 32.382 1.00 89.12 103 ASP A O 1
ATOM 844 N N . CYS A 1 104 ? -22.514 -1.418 31.588 1.00 88.56 104 CYS A N 1
ATOM 845 C CA . CYS A 1 104 ? -22.084 -2.785 31.278 1.00 88.56 104 CYS A CA 1
ATOM 846 C C . CYS A 1 104 ? -21.973 -3.673 32.528 1.00 88.56 104 CYS A C 1
ATOM 848 O O . CYS A 1 104 ? -22.465 -4.804 32.526 1.00 88.56 104 CYS A O 1
ATOM 850 N N . LEU A 1 105 ? -21.381 -3.165 33.615 1.00 88.94 105 LEU A N 1
ATOM 851 C CA . LEU A 1 105 ? -21.288 -3.901 34.882 1.00 88.94 105 LEU A CA 1
ATOM 852 C C . LEU A 1 105 ? -22.669 -4.176 35.498 1.00 88.94 105 LEU A C 1
ATOM 854 O O . LEU A 1 105 ? -22.875 -5.237 36.086 1.00 88.94 105 LEU A O 1
ATOM 858 N N . LEU A 1 106 ? -23.612 -3.236 35.362 1.00 88.38 106 LEU A N 1
ATOM 859 C CA . LEU A 1 106 ? -24.999 -3.412 35.803 1.00 88.38 106 LEU A CA 1
ATOM 860 C C . LEU A 1 106 ? -25.764 -4.413 34.928 1.00 88.38 106 LEU A C 1
ATOM 862 O O . LEU A 1 106 ? -26.582 -5.167 35.454 1.00 88.38 106 LEU A O 1
ATOM 866 N N . ALA A 1 107 ? -25.502 -4.428 33.619 1.00 85.00 107 ALA A N 1
ATOM 867 C CA . ALA A 1 107 ? -26.105 -5.379 32.690 1.00 85.00 107 ALA A CA 1
ATOM 868 C C . ALA A 1 107 ? -25.601 -6.815 32.920 1.00 85.00 107 ALA A C 1
ATOM 870 O O . ALA A 1 107 ? -26.362 -7.765 32.746 1.00 85.00 107 ALA A O 1
ATOM 871 N N . GLY A 1 108 ? -24.338 -6.985 33.329 1.00 83.31 108 GLY A N 1
ATOM 872 C CA . GLY A 1 108 ? -23.746 -8.265 33.742 1.00 83.31 108 GLY A CA 1
ATOM 873 C C . GLY A 1 108 ? -23.450 -9.262 32.611 1.00 83.31 108 GLY A C 1
ATOM 874 O O . GLY A 1 108 ? -22.689 -10.204 32.825 1.00 83.31 108 GLY A O 1
ATOM 875 N N . GLN A 1 109 ? -24.007 -9.057 31.416 1.00 83.81 109 GLN A N 1
ATOM 876 C CA . GLN A 1 109 ? -23.761 -9.844 30.204 1.00 83.81 109 GLN A CA 1
ATOM 877 C C . GLN A 1 109 ? -23.678 -8.922 28.974 1.00 83.81 109 GLN A C 1
ATOM 879 O O . GLN A 1 109 ? -24.247 -7.825 28.994 1.00 83.81 109 GLN A O 1
ATOM 884 N N . PRO A 1 110 ? -22.966 -9.321 27.905 1.00 83.06 110 PRO A N 1
ATOM 885 C CA . PRO A 1 110 ? -22.929 -8.551 26.668 1.00 83.06 110 PRO A CA 1
ATOM 886 C C . PRO A 1 110 ? -24.285 -8.605 25.951 1.00 83.06 110 PRO A C 1
ATOM 888 O O . PRO A 1 110 ? -25.028 -9.580 26.056 1.00 83.06 110 PRO A O 1
ATOM 891 N N . LEU A 1 111 ? -24.605 -7.560 25.179 1.00 77.56 111 LEU A N 1
ATOM 892 C CA . LEU A 1 111 ? -25.889 -7.446 24.471 1.00 77.56 111 LEU A CA 1
ATOM 893 C C . LEU A 1 111 ? -26.141 -8.607 23.494 1.00 77.56 111 LEU A C 1
ATOM 895 O O . LEU A 1 111 ? -27.288 -8.972 23.265 1.00 77.56 111 LEU A O 1
ATOM 899 N N . THR A 1 112 ? -25.080 -9.200 22.943 1.00 78.88 112 THR A N 1
ATOM 900 C CA . THR A 1 112 ? -25.156 -10.374 22.058 1.00 78.88 112 THR A CA 1
ATOM 901 C C . THR A 1 112 ? -25.765 -11.599 22.731 1.00 78.88 112 THR A C 1
ATOM 903 O O . THR A 1 112 ? -26.347 -12.434 22.042 1.00 78.88 112 THR A O 1
ATOM 906 N N . ASP A 1 113 ? -25.656 -11.689 24.056 1.00 81.75 113 ASP A N 1
ATOM 907 C CA . ASP A 1 113 ? -26.147 -12.819 24.844 1.00 81.75 113 ASP A CA 1
ATOM 908 C C . ASP A 1 113 ? -27.567 -12.564 25.379 1.00 81.75 113 ASP A C 1
ATOM 910 O O . ASP A 1 113 ? -28.218 -13.480 25.886 1.00 81.75 113 ASP A O 1
ATOM 914 N N . PHE A 1 114 ? -28.078 -11.332 25.250 1.00 77.81 114 PHE A N 1
ATOM 915 C CA . PHE A 1 114 ? -29.447 -10.996 25.621 1.00 77.81 114 PHE A CA 1
ATOM 916 C C . PHE A 1 114 ? -30.432 -11.431 24.534 1.00 77.81 114 PHE A C 1
ATOM 918 O O . PHE A 1 114 ? -30.479 -10.875 23.435 1.00 77.81 114 PHE A O 1
ATOM 925 N N . ASP A 1 115 ? -31.309 -12.373 24.880 1.00 74.69 115 ASP A N 1
ATOM 926 C CA . ASP A 1 115 ? -32.471 -12.704 24.058 1.00 74.69 115 ASP A CA 1
ATOM 927 C C . ASP A 1 115 ? -33.549 -11.612 24.185 1.00 74.69 115 ASP A C 1
ATOM 929 O O . ASP A 1 115 ? -34.467 -11.668 25.012 1.00 74.69 115 ASP A O 1
ATOM 933 N N . LEU A 1 116 ? -33.419 -10.581 23.348 1.00 71.62 116 LEU A N 1
ATOM 934 C CA . LEU A 1 116 ? -34.356 -9.457 23.275 1.00 71.62 116 LEU A CA 1
ATOM 935 C C . LEU A 1 116 ? -35.776 -9.894 22.880 1.00 71.62 116 LEU A C 1
ATOM 937 O O . LEU A 1 116 ? -36.740 -9.210 23.230 1.00 71.62 116 LEU A O 1
ATOM 941 N N . TYR A 1 117 ? -35.941 -11.026 22.186 1.00 68.00 117 TYR A N 1
ATOM 942 C CA . TYR A 1 117 ? -37.254 -11.464 21.710 1.00 68.00 117 TYR A CA 1
ATOM 943 C C . TYR A 1 117 ? -38.117 -12.009 22.849 1.00 68.00 117 TYR A C 1
ATOM 945 O O . TYR A 1 117 ? -39.306 -11.683 22.920 1.00 68.00 117 TYR A O 1
ATOM 953 N N . VAL A 1 118 ? -37.526 -12.741 23.796 1.00 65.38 118 VAL A N 1
ATOM 954 C CA . VAL A 1 118 ? -38.248 -13.264 24.971 1.00 65.38 118 VAL A CA 1
ATOM 955 C C . VAL A 1 118 ? -38.760 -12.135 25.876 1.00 65.38 118 VAL A C 1
ATOM 957 O O . VAL A 1 118 ? -39.846 -12.246 26.441 1.00 65.38 118 VAL A O 1
ATOM 960 N N . SER A 1 119 ? -38.051 -11.003 25.939 1.00 59.91 119 SER A N 1
ATOM 961 C CA . SER A 1 119 ? -38.462 -9.819 26.713 1.00 59.91 119 SER A CA 1
ATOM 962 C C . SER A 1 119 ? -39.683 -9.080 26.143 1.00 59.91 119 SER A C 1
ATOM 964 O O . SER A 1 119 ? -40.281 -8.273 26.857 1.00 59.91 119 SER A O 1
ATOM 966 N N . THR A 1 120 ? -40.043 -9.288 24.873 1.00 63.09 120 THR A N 1
ATOM 967 C CA . THR A 1 120 ? -41.160 -8.554 24.240 1.00 63.09 120 THR A CA 1
ATOM 968 C C . THR A 1 120 ? -42.515 -9.222 24.437 1.00 63.09 120 THR A C 1
ATOM 970 O O . THR A 1 120 ? -43.554 -8.574 24.295 1.00 63.09 120 THR A O 1
ATOM 973 N N . VAL A 1 121 ? -42.527 -10.505 24.803 1.00 64.44 121 VAL A N 1
ATOM 974 C CA . VAL A 1 121 ? -43.767 -11.234 25.050 1.00 64.44 121 VAL A CA 1
ATOM 975 C C . VAL A 1 121 ? -44.145 -11.041 26.511 1.00 64.44 121 VAL A C 1
ATOM 977 O O . VAL A 1 121 ? -43.732 -11.801 27.379 1.00 64.44 121 VAL A O 1
ATOM 980 N N . VAL A 1 122 ? -44.934 -10.006 26.798 1.00 64.38 122 VAL A N 1
ATOM 981 C CA . VAL A 1 122 ? -45.597 -9.870 28.099 1.00 64.38 122 VAL A CA 1
ATOM 982 C C . VAL A 1 122 ? -46.764 -10.862 28.113 1.00 64.38 122 VAL A C 1
ATOM 984 O O . VAL A 1 122 ? -47.739 -10.643 27.387 1.00 64.38 122 VAL A O 1
ATOM 987 N N . PRO A 1 123 ? -46.711 -11.962 28.889 1.00 64.62 123 PRO A N 1
ATOM 988 C CA . PRO A 1 123 ? -47.867 -12.826 29.023 1.00 64.62 123 PRO A CA 1
ATOM 989 C C . PRO A 1 123 ? -48.941 -12.029 29.759 1.00 64.62 123 PRO A C 1
ATOM 991 O O . PRO A 1 123 ? -48.785 -11.668 30.926 1.00 64.62 123 PRO A O 1
ATOM 994 N N . PHE A 1 124 ? -50.033 -11.718 29.066 1.00 63.50 124 PHE A N 1
ATOM 995 C CA . PHE A 1 124 ? -51.211 -11.161 29.709 1.00 63.50 124 PHE A CA 1
ATOM 996 C C . PHE A 1 124 ? -51.755 -12.216 30.679 1.00 63.50 124 PHE A C 1
ATOM 998 O O . PHE A 1 124 ? -52.393 -13.184 30.259 1.00 63.50 124 PHE A O 1
ATOM 1005 N N . ASP A 1 125 ? -51.472 -12.050 31.976 1.00 63.62 125 ASP A N 1
ATOM 1006 C CA . ASP A 1 125 ? -52.137 -12.824 33.022 1.00 63.62 125 ASP A CA 1
ATOM 1007 C C . ASP A 1 125 ? -53.644 -12.636 32.813 1.00 63.62 125 ASP A C 1
ATOM 1009 O O . ASP A 1 125 ? -54.132 -11.514 32.632 1.00 63.62 125 ASP A O 1
ATOM 1013 N N . HIS A 1 126 ? -54.389 -13.738 32.803 1.00 58.25 126 HIS A N 1
ATOM 1014 C CA . HIS A 1 126 ? -55.797 -13.828 32.387 1.00 58.25 126 HIS A CA 1
ATOM 1015 C C . HIS A 1 126 ? -56.766 -13.066 33.318 1.00 58.25 126 HIS A C 1
ATOM 1017 O O . HIS A 1 126 ? -57.979 -13.258 33.291 1.00 58.25 126 HIS A O 1
ATOM 1023 N N . ARG A 1 127 ? -56.220 -12.207 34.181 1.00 56.41 127 ARG A N 1
ATOM 1024 C CA . ARG A 1 127 ? -56.895 -11.341 35.141 1.00 56.41 127 ARG A CA 1
ATOM 1025 C C . ARG A 1 127 ? -57.125 -9.924 34.635 1.00 56.41 127 ARG A C 1
ATOM 1027 O O . ARG A 1 127 ? -57.832 -9.175 35.307 1.00 56.41 127 ARG A O 1
ATOM 1034 N N . ILE A 1 128 ? -56.608 -9.550 33.463 1.00 56.38 128 ILE A N 1
ATOM 1035 C CA . ILE A 1 128 ? -57.074 -8.333 32.787 1.00 56.38 128 ILE A CA 1
ATOM 1036 C C . ILE A 1 128 ? -58.415 -8.669 32.135 1.00 56.38 128 ILE A C 1
ATOM 1038 O O . ILE A 1 128 ? -58.512 -8.920 30.938 1.00 56.38 128 ILE A O 1
ATOM 1042 N N . GLN A 1 129 ? -59.454 -8.733 32.969 1.00 56.16 129 GLN A N 1
ATOM 1043 C CA . GLN A 1 129 ? -60.831 -8.851 32.522 1.00 56.16 129 GLN A CA 1
ATOM 1044 C C . GLN A 1 129 ? -61.142 -7.585 31.735 1.00 56.16 129 GLN A C 1
ATOM 1046 O O . GLN A 1 129 ? -61.342 -6.501 32.289 1.00 56.16 129 GLN A O 1
ATOM 1051 N N . SER A 1 130 ? -61.095 -7.709 30.422 1.00 56.03 130 SER A N 1
ATOM 1052 C CA . SER A 1 130 ? -61.284 -6.593 29.535 1.00 56.03 130 SER A CA 1
ATOM 1053 C C . SER A 1 130 ? -62.729 -6.121 29.654 1.00 56.03 130 SER A C 1
ATOM 1055 O O . SER A 1 130 ? -63.678 -6.830 29.328 1.00 56.03 130 SER A O 1
ATOM 1057 N N . HIS A 1 131 ? -62.903 -4.919 30.197 1.00 55.91 131 HIS A N 1
ATOM 1058 C CA . HIS A 1 131 ? -64.196 -4.385 30.628 1.00 55.91 131 HIS A CA 1
ATOM 1059 C C . HIS A 1 131 ? -65.208 -4.185 29.474 1.00 55.91 131 HIS A C 1
ATOM 1061 O O . HIS A 1 131 ? -66.338 -3.761 29.718 1.00 55.91 131 HIS A O 1
ATOM 1067 N N . TRP A 1 132 ? -64.819 -4.494 28.231 1.00 54.16 132 TRP A N 1
ATOM 1068 C CA . TRP A 1 132 ? -65.675 -4.476 27.049 1.00 54.16 132 TRP A CA 1
ATOM 1069 C C . TRP A 1 132 ? -66.687 -5.632 27.018 1.00 54.16 132 TRP A C 1
ATOM 1071 O O . TRP A 1 132 ? -67.827 -5.399 26.635 1.00 54.16 132 TRP A O 1
ATOM 1081 N N . GLU A 1 133 ? -66.371 -6.821 27.548 1.00 54.53 133 GLU A N 1
ATOM 1082 C CA . GLU A 1 133 ? -67.316 -7.962 27.541 1.00 54.53 133 GLU A CA 1
ATOM 1083 C C . GLU A 1 133 ? -68.545 -7.740 28.445 1.00 54.53 133 GLU A C 1
ATOM 1085 O O . GLU A 1 133 ? -69.614 -8.310 28.229 1.00 54.53 133 GLU A O 1
ATOM 1090 N N . LYS A 1 134 ? -68.433 -6.874 29.463 1.00 53.44 134 LYS A N 1
ATOM 1091 C CA . LYS A 1 134 ? -69.565 -6.516 30.342 1.00 53.44 134 LYS A CA 1
ATOM 1092 C C . LYS A 1 134 ? -70.516 -5.485 29.730 1.00 53.44 134 LYS A C 1
ATOM 1094 O O . LYS A 1 134 ? -71.603 -5.285 30.276 1.00 53.44 134 LYS A O 1
ATOM 1099 N N . ILE A 1 135 ? -70.125 -4.815 28.644 1.00 56.22 135 ILE A N 1
ATOM 1100 C CA . ILE A 1 135 ? -70.949 -3.780 28.002 1.00 56.22 135 ILE A CA 1
ATOM 1101 C C . ILE A 1 135 ? -72.019 -4.428 27.107 1.00 56.22 135 ILE A C 1
ATOM 1103 O O . ILE A 1 135 ? -73.173 -3.989 27.134 1.00 56.22 135 ILE A O 1
ATOM 1107 N N . ASP A 1 136 ? -71.700 -5.546 26.448 1.00 54.22 136 ASP A N 1
ATOM 1108 C CA . ASP A 1 136 ? -72.621 -6.241 25.533 1.00 54.22 136 ASP A CA 1
ATOM 1109 C C . ASP A 1 136 ? -73.872 -6.797 26.227 1.00 54.22 136 ASP A C 1
ATOM 1111 O O . ASP A 1 136 ? -74.973 -6.775 25.674 1.00 54.22 136 ASP A O 1
ATOM 1115 N N . GLN A 1 137 ? -73.764 -7.210 27.493 1.00 54.03 137 GLN A N 1
ATOM 1116 C CA . GLN A 1 137 ? -74.916 -7.750 28.227 1.00 54.03 137 GLN A CA 1
ATOM 1117 C C . GLN A 1 137 ? -75.951 -6.683 28.621 1.00 54.03 137 GLN A C 1
ATOM 1119 O O . GLN A 1 137 ? -77.118 -7.019 28.836 1.00 54.03 137 GLN A O 1
ATOM 1124 N N . ARG A 1 138 ? -75.566 -5.397 28.700 1.00 52.53 138 ARG A N 1
ATOM 1125 C CA . ARG A 1 138 ? -76.532 -4.292 28.866 1.00 52.53 138 ARG A CA 1
ATOM 1126 C C . ARG A 1 138 ? -77.164 -3.876 27.543 1.00 52.53 138 ARG A C 1
ATOM 1128 O O . ARG A 1 138 ? -78.331 -3.501 27.554 1.00 52.53 138 ARG A O 1
ATOM 1135 N N . ALA A 1 139 ? -76.433 -3.973 26.432 1.00 53.00 139 ALA A N 1
ATOM 1136 C CA . ALA A 1 139 ? -76.953 -3.653 25.103 1.00 53.00 139 ALA A CA 1
ATOM 1137 C C . ALA A 1 139 ? -78.012 -4.665 24.621 1.00 53.00 139 ALA A C 1
ATOM 1139 O O . ALA A 1 139 ? -78.921 -4.300 23.884 1.00 53.00 139 ALA A O 1
ATOM 1140 N N . ALA A 1 140 ? -77.961 -5.914 25.099 1.00 54.78 140 ALA A N 1
ATOM 1141 C CA . ALA A 1 140 ? -78.922 -6.962 24.741 1.00 54.78 140 ALA A CA 1
ATOM 1142 C C . ALA A 1 140 ? -80.327 -6.806 25.372 1.00 54.78 140 ALA A C 1
ATOM 1144 O O . ALA A 1 140 ? -81.216 -7.615 25.098 1.00 54.78 140 ALA A O 1
ATOM 1145 N N . ARG A 1 141 ? -80.563 -5.797 26.229 1.00 55.16 141 ARG A N 1
ATOM 1146 C CA . ARG A 1 141 ? -81.881 -5.534 26.835 1.00 55.16 141 ARG A CA 1
ATOM 1147 C C . ARG A 1 141 ? -82.439 -4.176 26.414 1.00 55.16 141 ARG A C 1
ATOM 1149 O O . ARG A 1 141 ? -82.242 -3.176 27.094 1.00 55.16 141 ARG A O 1
ATOM 1156 N N . GLY A 1 142 ? -83.257 -4.227 25.365 1.00 57.41 142 GLY A N 1
ATOM 1157 C CA . GLY A 1 142 ? -84.252 -3.215 25.019 1.00 57.41 142 GLY A CA 1
ATOM 1158 C C . GLY A 1 142 ? -83.781 -2.239 23.951 1.00 57.41 142 GLY A C 1
ATOM 1159 O O . GLY A 1 142 ? -82.724 -1.634 24.096 1.00 57.41 142 GLY A O 1
ATOM 1160 N N . ASP A 1 143 ? -84.600 -2.082 22.907 1.00 63.12 143 ASP A N 1
ATOM 1161 C CA . ASP A 1 143 ? -84.469 -1.060 21.866 1.00 63.12 143 ASP A CA 1
ATOM 1162 C C . ASP A 1 143 ? -84.279 0.327 22.497 1.00 63.12 143 ASP A C 1
ATOM 1164 O O . ASP A 1 143 ? -85.231 1.019 22.868 1.00 63.12 143 ASP A O 1
ATOM 1168 N N . LEU A 1 144 ? -83.020 0.732 22.642 1.00 62.09 144 LEU A N 1
ATOM 1169 C CA . LEU A 1 144 ? -82.658 2.090 23.007 1.00 62.09 144 LEU A CA 1
ATOM 1170 C C . LEU A 1 144 ? -82.947 2.987 21.795 1.00 62.09 144 LEU A C 1
ATOM 1172 O O . LEU A 1 144 ? -82.588 2.629 20.668 1.00 62.09 144 LEU A O 1
ATOM 1176 N N . PRO A 1 145 ? -83.581 4.158 21.983 1.00 64.75 145 PRO A N 1
ATOM 1177 C CA . PRO A 1 145 ? -83.828 5.069 20.877 1.00 64.75 145 PRO A CA 1
ATOM 1178 C C . PRO A 1 145 ? -82.486 5.489 20.272 1.00 64.75 145 PRO A C 1
ATOM 1180 O O . PRO A 1 145 ? -81.615 5.999 20.980 1.00 64.75 145 PRO A O 1
ATOM 1183 N N . LYS A 1 146 ? -82.315 5.265 18.960 1.00 65.38 146 LYS A N 1
ATOM 1184 C CA . LYS A 1 146 ? -81.099 5.668 18.244 1.00 65.38 146 LYS A CA 1
ATOM 1185 C C . LYS A 1 146 ? -80.857 7.165 18.482 1.00 65.38 146 LYS A C 1
ATOM 1187 O O . LYS A 1 146 ? -81.751 7.966 18.188 1.00 65.38 146 LYS A O 1
ATOM 1192 N N . PRO A 1 147 ? -79.689 7.562 19.015 1.00 65.00 147 PRO A N 1
ATOM 1193 C CA . PRO A 1 147 ? -79.410 8.964 19.266 1.00 65.00 147 PRO A CA 1
ATOM 1194 C C . PRO A 1 147 ? -79.357 9.719 17.936 1.00 65.00 147 PRO A C 1
ATOM 1196 O O . PRO A 1 147 ? -78.737 9.274 16.971 1.00 65.00 147 PRO A O 1
ATOM 1199 N N . ASN A 1 148 ? -80.031 10.867 17.879 1.00 64.12 148 ASN A N 1
ATOM 1200 C CA . ASN A 1 148 ? -80.023 11.711 16.693 1.00 64.12 148 ASN A CA 1
ATOM 1201 C C . ASN A 1 148 ? -78.776 12.606 16.712 1.00 64.12 148 ASN A C 1
ATOM 1203 O O . ASN A 1 148 ? -78.790 13.711 17.262 1.00 64.12 148 ASN A O 1
ATOM 1207 N N . CYS A 1 149 ? -77.688 12.093 16.137 1.00 67.94 149 CYS A N 1
ATOM 1208 C CA . CYS A 1 149 ? -76.375 12.739 16.139 1.00 67.94 149 CYS A CA 1
ATOM 1209 C C . CYS A 1 149 ? -76.368 14.113 15.446 1.00 67.94 149 CYS A C 1
ATOM 1211 O O . CYS A 1 149 ? -75.556 14.955 15.816 1.00 67.94 149 CYS A O 1
ATOM 1213 N N . SER A 1 150 ? -77.315 14.387 14.537 1.00 65.56 150 SER A N 1
ATOM 1214 C CA . SER A 1 150 ? -77.437 15.682 13.849 1.00 65.56 150 SER A CA 1
ATOM 1215 C C . SER A 1 150 ? -77.830 16.843 14.767 1.00 65.56 150 SER A C 1
ATOM 1217 O O . SER A 1 150 ? -77.622 17.992 14.409 1.00 65.56 150 SER A O 1
ATOM 1219 N N . ARG A 1 151 ? -78.411 16.578 15.949 1.00 64.56 151 ARG A N 1
ATOM 1220 C CA . ARG A 1 151 ? -78.694 17.635 16.945 1.00 64.56 151 ARG A CA 1
ATOM 1221 C C . ARG A 1 151 ? -77.534 17.897 17.901 1.00 64.56 151 ARG A C 1
ATOM 1223 O O . ARG A 1 151 ? -77.537 18.932 18.558 1.00 64.56 151 ARG A O 1
ATOM 1230 N N . ALA A 1 152 ? -76.619 16.942 18.045 1.00 67.44 152 ALA A N 1
ATOM 1231 C CA . ALA A 1 152 ? -75.519 17.023 19.003 1.00 67.44 152 ALA A CA 1
ATOM 1232 C C . ALA A 1 152 ? -74.233 17.567 18.368 1.00 67.44 152 ALA A C 1
ATOM 1234 O O . ALA A 1 152 ? -73.424 18.176 19.062 1.00 67.44 152 ALA A O 1
ATOM 1235 N N . LEU A 1 153 ? -74.053 17.348 17.065 1.00 62.16 153 LEU A N 1
ATOM 1236 C CA . LEU A 1 153 ? -72.902 17.804 16.301 1.00 62.16 153 LEU A CA 1
ATOM 1237 C C . LEU A 1 153 ? -73.417 18.412 14.997 1.00 62.16 153 LEU A C 1
ATOM 1239 O O . LEU A 1 153 ? -74.023 17.709 14.189 1.00 62.16 153 LEU A O 1
ATOM 1243 N N . ASP A 1 154 ? -73.194 19.712 14.818 1.00 68.25 154 ASP A N 1
ATOM 1244 C CA . ASP A 1 154 ? -73.494 20.404 13.566 1.00 68.25 154 ASP A CA 1
ATOM 1245 C C . ASP A 1 154 ? -72.326 20.144 12.609 1.00 68.25 154 ASP A C 1
ATOM 1247 O O . ASP A 1 154 ? -71.239 20.704 12.757 1.00 68.25 154 ASP A O 1
ATOM 1251 N N . LEU A 1 155 ? -72.501 19.162 11.727 1.00 65.94 155 LEU A N 1
ATOM 1252 C CA . LEU A 1 155 ? -71.490 18.723 10.769 1.00 65.94 155 LEU A CA 1
ATOM 1253 C C . LEU A 1 155 ? -71.943 19.143 9.371 1.00 65.94 155 LEU A C 1
ATOM 1255 O O . LEU A 1 155 ? -73.006 18.720 8.920 1.00 65.94 155 LEU A O 1
ATOM 1259 N N . ASP A 1 156 ? -71.104 19.902 8.662 1.00 65.44 156 ASP A N 1
ATOM 1260 C CA . ASP A 1 156 ? -71.389 20.391 7.301 1.00 65.44 156 ASP A CA 1
ATOM 1261 C C . ASP A 1 156 ? -71.556 19.260 6.265 1.00 65.44 156 ASP A C 1
ATOM 1263 O O . ASP A 1 156 ? -72.020 19.487 5.147 1.00 65.44 156 ASP A O 1
ATOM 1267 N N . PHE A 1 157 ? -71.175 18.027 6.614 1.00 64.81 157 PHE A N 1
ATOM 1268 C CA . PHE A 1 157 ? -71.316 16.854 5.761 1.00 64.81 157 PHE A CA 1
ATOM 1269 C C . PHE A 1 157 ? -71.671 15.596 6.566 1.00 64.81 157 PHE A C 1
ATOM 1271 O O . PHE A 1 157 ? -71.225 15.393 7.694 1.00 64.81 157 PHE A O 1
ATOM 1278 N N . SER A 1 158 ? -72.470 14.715 5.959 1.00 65.19 158 SER A N 1
ATOM 1279 C CA . SER A 1 158 ? -72.864 13.427 6.538 1.00 65.19 158 SER A CA 1
ATOM 1280 C C . SER A 1 158 ? -72.051 12.297 5.920 1.00 65.19 158 SER A C 1
ATOM 1282 O O . SER A 1 158 ? -71.915 12.222 4.702 1.00 65.19 158 SER A O 1
ATOM 1284 N N . MET A 1 159 ? -71.561 11.363 6.739 1.00 63.22 159 MET A N 1
ATOM 1285 C CA . MET A 1 159 ? -70.836 10.180 6.256 1.00 63.22 159 MET A CA 1
ATOM 1286 C C . MET A 1 159 ? -71.663 9.276 5.324 1.00 63.22 159 MET A C 1
ATOM 1288 O O . MET A 1 159 ? -71.081 8.526 4.549 1.00 63.22 159 MET A O 1
ATOM 1292 N N . HIS A 1 160 ? -72.999 9.377 5.340 1.00 59.75 160 HIS A N 1
ATOM 1293 C CA . HIS A 1 160 ? -73.871 8.702 4.364 1.00 59.75 160 HIS A CA 1
ATOM 1294 C C . HIS A 1 160 ? -73.779 9.286 2.941 1.00 59.75 160 HIS A C 1
ATOM 1296 O O . HIS A 1 160 ? -74.319 8.693 2.015 1.00 59.75 160 HIS A O 1
ATOM 1302 N N . ALA A 1 161 ? -73.116 10.431 2.748 1.00 60.12 161 ALA A N 1
ATOM 1303 C CA . ALA A 1 161 ? -72.939 11.049 1.432 1.00 60.12 161 ALA A CA 1
ATOM 1304 C C . ALA A 1 161 ? -71.815 10.406 0.596 1.00 60.12 161 ALA A C 1
ATOM 1306 O O . ALA A 1 161 ? -71.658 10.744 -0.574 1.00 60.12 161 ALA A O 1
ATOM 1307 N N . PHE A 1 162 ? -71.032 9.488 1.171 1.00 62.91 162 PHE A N 1
ATOM 1308 C CA . PHE A 1 162 ? -69.926 8.825 0.483 1.00 62.91 162 PHE A CA 1
ATOM 1309 C C . PHE A 1 162 ? -70.290 7.371 0.158 1.00 62.91 162 PHE A C 1
ATOM 1311 O O . PHE A 1 162 ? -70.034 6.465 0.948 1.00 62.91 162 PHE A O 1
ATOM 1318 N N . GLU A 1 163 ? -70.860 7.146 -1.032 1.00 59.62 163 GLU A N 1
ATOM 1319 C CA . GLU A 1 163 ? -71.318 5.826 -1.515 1.00 59.62 163 GLU A CA 1
ATOM 1320 C C . GLU A 1 163 ? -70.223 4.744 -1.543 1.00 59.62 163 GLU A C 1
ATOM 1322 O O . GLU A 1 163 ? -70.526 3.554 -1.516 1.00 59.62 163 GLU A O 1
ATOM 1327 N N . HIS A 1 164 ? -68.944 5.126 -1.586 1.00 64.31 164 HIS A N 1
ATOM 1328 C CA . HIS A 1 164 ? -67.826 4.180 -1.695 1.00 64.31 164 HIS A CA 1
ATOM 1329 C C . HIS A 1 164 ? -67.378 3.581 -0.358 1.00 64.31 164 HIS A C 1
ATOM 1331 O O . HIS A 1 164 ? -66.574 2.649 -0.344 1.00 64.31 164 HIS A O 1
ATOM 1337 N N . LEU A 1 165 ? -67.867 4.106 0.768 1.00 59.47 165 LEU A N 1
ATOM 1338 C CA . LEU A 1 165 ? -67.550 3.571 2.085 1.00 59.47 165 LEU A CA 1
ATOM 1339 C C . LEU A 1 165 ? -68.642 2.577 2.476 1.00 59.47 165 LEU A C 1
ATOM 1341 O O . LEU A 1 165 ? -69.646 2.934 3.091 1.00 59.47 165 LEU A O 1
ATOM 1345 N N . THR A 1 166 ? -68.459 1.309 2.107 1.00 52.47 166 THR A N 1
ATOM 1346 C CA . THR A 1 166 ? -69.328 0.235 2.593 1.00 52.47 166 THR A CA 1
ATOM 1347 C C . THR A 1 166 ? -69.192 0.145 4.110 1.00 52.47 166 THR A C 1
ATOM 1349 O O . THR A 1 166 ? -68.132 -0.211 4.627 1.00 52.47 166 THR A O 1
ATOM 1352 N N . VAL A 1 167 ? -70.265 0.494 4.818 1.00 53.94 167 VAL A N 1
ATOM 1353 C CA . VAL A 1 167 ? -70.363 0.400 6.275 1.00 53.94 167 VAL A CA 1
ATOM 1354 C C . VAL A 1 167 ? -70.222 -1.067 6.666 1.00 53.94 167 VAL A C 1
ATOM 1356 O O . VAL A 1 167 ? -71.142 -1.856 6.464 1.00 53.94 167 VAL A O 1
ATOM 1359 N N . SER A 1 168 ? -69.072 -1.443 7.221 1.00 42.84 168 SER A N 1
ATOM 1360 C CA . SER A 1 168 ? -68.946 -2.718 7.922 1.00 42.84 168 SER A CA 1
ATOM 1361 C C . SER A 1 168 ? -69.661 -2.555 9.262 1.00 42.84 168 SER A C 1
ATOM 1363 O O . SER A 1 168 ? -69.101 -2.027 10.222 1.00 42.84 168 SER A O 1
ATOM 1365 N N . SER A 1 169 ? -70.952 -2.884 9.280 1.00 36.56 169 SER A N 1
ATOM 1366 C CA . SER A 1 169 ? -71.750 -2.963 10.499 1.00 36.56 169 SER A CA 1
ATOM 1367 C C . SER A 1 169 ? -71.287 -4.176 11.303 1.00 36.56 169 SER A C 1
ATOM 1369 O O . SER A 1 169 ? -71.516 -5.310 10.876 1.00 36.56 169 SER A O 1
ATOM 1371 N N . VAL A 1 170 ? -70.626 -3.923 12.432 1.00 35.84 170 VAL A N 1
ATOM 1372 C CA . VAL A 1 170 ? -70.570 -4.867 13.557 1.00 35.84 170 VAL A CA 1
ATOM 1373 C C . VAL A 1 170 ? -71.890 -4.782 14.310 1.00 35.84 170 VAL A C 1
ATOM 1375 O O . VAL A 1 170 ? -72.369 -3.638 14.497 1.00 35.84 170 VAL A O 1
#

Sequence (170 aa):
MDAMGRCSFTFGICIHVVLSFLAYYSECSTHWVVTEDGKIQPQIDSVFSLRRPYDLLGLLAQEERAVQVEEFKQQLLQRKQEIDWCEDQASDVEQRLYSTDKDCLLAGQPLTDFDLYVSTVVPFDHRIQSHWEKIDQRAARGDLPKPNCSRALDLDFSMHAFEHLTVSSV

Secondary structure (DSSP, 8-state):
--SHHHHHHHHHHHHHHHHHHHHHH----TTEEE-TTS-EEE-TTSTT--SSTT-HHHHHTHHHHHHHHHHHHHHHHHHHHHHHHHHHHHTTHHHHHHHH-HHHHHH-S-GGG--TTGGG-----TT---TTHHHHHHHTSS-PPPP-GGGT---SS-GGG-TT------

pLDDT: mean 75.68, std 15.55, range [35.84, 98.12]

Radius of gyration: 46.19 Å; chains: 1; bounding box: 145×52×65 Å